Protein AF-A0A7W0GQT0-F1 (afdb_monomer_lite)

Sequence (76 aa):
IEKEAILVSLLGVTVGVLLTFAARFAVMRVTSLTVEIEPRWVLISLMVGLLGGSLGALYPAVRAARQDAVDALSYE

Structure (mmCIF, N/CA/C/O backbone):
data_AF-A0A7W0GQT0-F1
#
_entry.id   AF-A0A7W0GQT0-F1
#
loop_
_atom_site.group_PDB
_atom_site.id
_atom_site.type_symbol
_atom_site.label_atom_id
_atom_site.label_alt_id
_atom_site.label_comp_id
_atom_site.label_asym_id
_atom_site.label_entity_id
_atom_site.label_seq_id
_atom_site.pdbx_PDB_ins_code
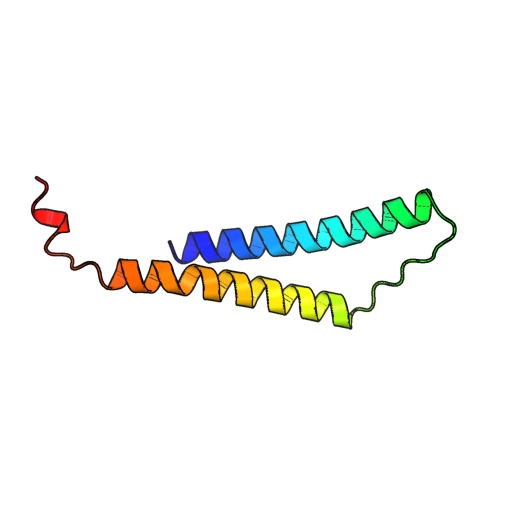_atom_site.Cartn_x
_atom_site.Cartn_y
_atom_site.Cartn_z
_atom_site.occupancy
_atom_site.B_iso_or_equiv
_atom_site.auth_seq_id
_atom_site.auth_comp_id
_atom_site.auth_asym_id
_atom_site.auth_atom_id
_atom_site.pdbx_PDB_model_num
ATOM 1 N N . ILE A 1 1 ? -13.415 4.606 12.780 1.00 65.00 1 ILE A N 1
ATOM 2 C CA . ILE A 1 1 ? -12.176 3.810 12.951 1.00 65.00 1 ILE A CA 1
ATOM 3 C C . ILE A 1 1 ? -12.104 2.606 12.005 1.00 65.00 1 ILE A C 1
ATOM 5 O O . ILE A 1 1 ? -11.388 2.713 11.022 1.00 65.00 1 ILE A O 1
ATOM 9 N N . GLU A 1 2 ? -12.832 1.495 12.205 1.00 68.81 2 GLU A N 1
ATOM 10 C CA . GLU A 1 2 ? -12.656 0.295 11.344 1.00 68.81 2 GLU A CA 1
ATOM 11 C C . GLU A 1 2 ? -12.908 0.553 9.846 1.00 68.81 2 GLU A C 1
ATOM 13 O O . GLU A 1 2 ? -12.070 0.217 9.012 1.00 68.81 2 GLU A O 1
ATOM 18 N N . LYS A 1 3 ? -14.020 1.215 9.490 1.00 75.94 3 LYS A N 1
ATOM 19 C CA . LYS A 1 3 ? -14.326 1.552 8.085 1.00 75.94 3 LYS A CA 1
ATOM 20 C C . LYS A 1 3 ? -13.277 2.465 7.445 1.00 75.94 3 LYS A C 1
ATOM 22 O O . LYS A 1 3 ? -12.903 2.252 6.298 1.00 75.94 3 LYS A O 1
ATOM 27 N N . GLU A 1 4 ? -12.802 3.468 8.179 1.00 76.44 4 GLU A N 1
ATOM 28 C CA . GLU A 1 4 ? -11.777 4.405 7.699 1.00 76.44 4 GLU A CA 1
ATOM 29 C C . GLU A 1 4 ? -10.449 3.684 7.477 1.00 76.44 4 GLU A C 1
ATOM 31 O O . GLU A 1 4 ? -9.783 3.918 6.475 1.00 76.44 4 GLU A O 1
ATOM 36 N N . ALA A 1 5 ? -10.093 2.752 8.361 1.00 77.69 5 ALA A N 1
ATOM 37 C CA . ALA A 1 5 ? -8.859 1.995 8.241 1.00 77.69 5 ALA A CA 1
ATO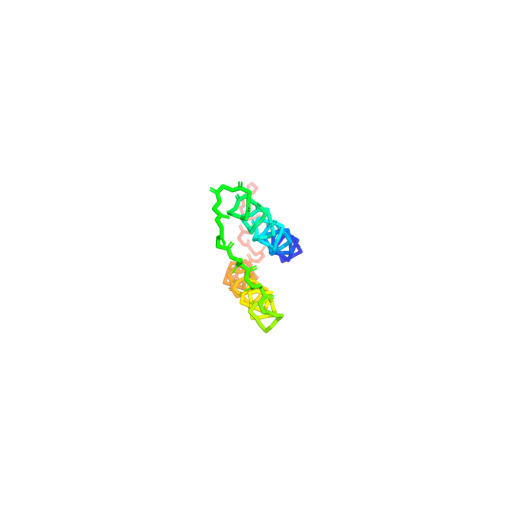M 38 C C . ALA A 1 5 ? -8.872 1.028 7.046 1.00 77.69 5 ALA A C 1
ATOM 40 O O . ALA A 1 5 ? -7.869 0.916 6.338 1.00 77.69 5 ALA A O 1
ATOM 41 N N . ILE A 1 6 ? -10.014 0.388 6.768 1.00 76.88 6 ILE A N 1
ATOM 42 C CA . ILE A 1 6 ? -10.206 -0.414 5.549 1.00 76.88 6 ILE A CA 1
ATOM 43 C C . ILE A 1 6 ? -10.066 0.475 4.306 1.00 76.88 6 ILE A C 1
ATOM 45 O O . ILE A 1 6 ? -9.361 0.109 3.366 1.00 76.88 6 ILE A O 1
ATOM 49 N N . LEU A 1 7 ? -10.686 1.659 4.314 1.00 83.25 7 LEU A N 1
ATOM 50 C CA . LEU A 1 7 ? -10.631 2.599 3.193 1.00 83.25 7 LEU A CA 1
ATOM 51 C C . LEU A 1 7 ? -9.197 3.086 2.924 1.00 83.25 7 LEU A C 1
ATOM 53 O O . LEU A 1 7 ? -8.741 3.074 1.781 1.00 83.25 7 LEU A O 1
ATOM 57 N N . VAL A 1 8 ? -8.465 3.462 3.976 1.00 81.25 8 VAL A N 1
ATOM 58 C CA . VAL A 1 8 ? -7.065 3.908 3.891 1.00 81.25 8 VAL A CA 1
ATOM 59 C C . VAL A 1 8 ? -6.152 2.771 3.431 1.00 81.25 8 VAL A C 1
ATOM 61 O O . VAL A 1 8 ? -5.287 2.992 2.586 1.00 81.25 8 VAL A O 1
ATOM 64 N N . SER A 1 9 ? -6.370 1.546 3.917 1.00 77.69 9 SER A N 1
ATOM 65 C CA . SER A 1 9 ? -5.607 0.370 3.480 1.00 77.69 9 SER A CA 1
ATOM 66 C C . SER A 1 9 ? -5.835 0.078 1.996 1.00 77.69 9 SER A C 1
ATOM 68 O O . SER A 1 9 ? -4.877 -0.133 1.254 1.00 77.69 9 SER A O 1
ATOM 70 N N . LEU A 1 10 ? -7.088 0.135 1.532 1.00 81.12 10 LEU A N 1
ATOM 71 C CA . LEU A 1 10 ? -7.430 -0.060 0.123 1.00 81.12 10 LEU A CA 1
ATOM 72 C C . LEU A 1 10 ? -6.801 1.019 -0.771 1.00 81.12 10 LEU A C 1
ATOM 74 O O . LEU A 1 10 ? -6.245 0.704 -1.828 1.00 81.12 10 LEU A O 1
ATOM 78 N N . LEU A 1 11 ? -6.846 2.283 -0.338 1.00 86.12 11 LEU A N 1
ATO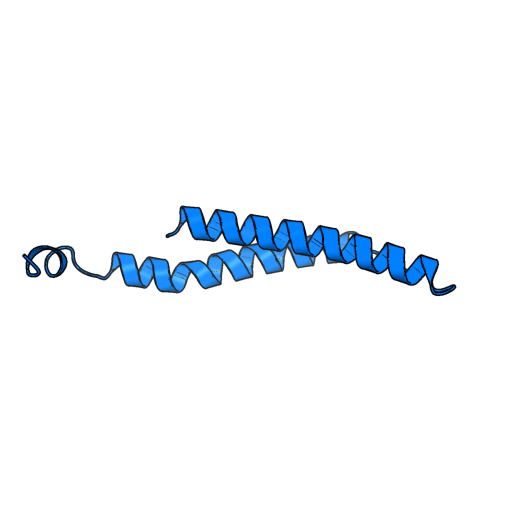M 79 C CA . LEU A 1 11 ? -6.205 3.396 -1.037 1.00 86.12 11 LEU A CA 1
ATOM 80 C C . LEU A 1 11 ? -4.687 3.212 -1.109 1.00 86.12 11 LEU A C 1
ATOM 82 O O . LEU A 1 11 ? -4.119 3.320 -2.193 1.00 86.12 11 LEU A O 1
ATOM 86 N N . GLY A 1 12 ? -4.038 2.875 0.007 1.00 82.56 12 GLY A N 1
ATOM 87 C CA . GLY A 1 12 ? -2.595 2.640 0.055 1.00 82.56 12 GLY A CA 1
ATOM 88 C C . GLY A 1 12 ? -2.154 1.515 -0.882 1.00 82.56 12 GLY A C 1
ATOM 89 O O . GLY A 1 12 ? -1.206 1.686 -1.648 1.00 82.56 12 GLY A O 1
ATOM 90 N N . VAL A 1 13 ? -2.887 0.398 -0.889 1.00 80.88 13 VAL A N 1
ATOM 91 C CA . VAL A 1 13 ? -2.630 -0.731 -1.795 1.00 80.88 13 VAL A CA 1
ATOM 92 C C . VAL A 1 13 ? -2.800 -0.318 -3.259 1.00 80.88 13 VAL A C 1
ATOM 94 O O . VAL A 1 13 ? -1.921 -0.583 -4.080 1.00 80.88 13 VAL A O 1
ATOM 97 N N . THR A 1 14 ? -3.886 0.386 -3.585 1.00 84.69 14 THR A N 1
ATOM 98 C CA . THR A 1 14 ? -4.154 0.861 -4.953 1.00 84.69 14 THR A CA 1
ATOM 99 C C . THR A 1 14 ? -3.050 1.803 -5.440 1.00 84.69 14 THR A C 1
ATOM 101 O O . THR A 1 14 ? -2.509 1.622 -6.532 1.00 84.69 14 THR A O 1
ATOM 104 N N . VAL A 1 15 ? -2.662 2.775 -4.611 1.00 87.00 15 VAL A N 1
ATOM 105 C CA . VAL A 1 15 ? -1.585 3.726 -4.919 1.00 87.00 15 VAL A CA 1
ATOM 106 C C . VAL A 1 15 ? -0.242 3.007 -5.076 1.00 87.00 15 VAL A C 1
ATOM 108 O O . VAL A 1 15 ? 0.483 3.284 -6.030 1.00 87.00 15 VAL A O 1
ATOM 111 N N . GLY A 1 16 ? 0.081 2.043 -4.210 1.00 85.12 16 GLY A N 1
ATOM 112 C CA . GLY A 1 16 ? 1.321 1.265 -4.301 1.00 85.12 16 GLY A CA 1
ATOM 113 C C . GLY A 1 16 ? 1.433 0.456 -5.599 1.00 85.12 16 GLY A C 1
ATOM 114 O O . GLY A 1 16 ? 2.493 0.431 -6.235 1.00 85.12 16 GLY A O 1
ATOM 115 N N . VAL A 1 17 ? 0.329 -0.147 -6.048 1.00 84.62 17 VAL A N 1
ATOM 116 C CA . VAL A 1 17 ? 0.273 -0.858 -7.335 1.00 84.62 17 VAL A CA 1
ATOM 117 C C . VAL A 1 17 ? 0.495 0.110 -8.501 1.00 84.62 17 VAL A C 1
ATOM 119 O O . VAL A 1 17 ? 1.327 -0.159 -9.370 1.00 84.62 17 VAL A O 1
ATOM 122 N N . LEU A 1 18 ? -0.178 1.264 -8.502 1.00 89.88 18 LEU A N 1
ATOM 123 C CA . LEU A 1 18 ? -0.003 2.283 -9.545 1.00 89.88 18 LEU A CA 1
ATOM 124 C C . LEU A 1 18 ? 1.440 2.801 -9.612 1.00 89.88 18 LEU A C 1
ATOM 126 O O . LEU A 1 18 ? 2.008 2.895 -10.702 1.00 89.88 18 LEU A O 1
ATOM 130 N N . LEU A 1 19 ? 2.059 3.073 -8.460 1.00 88.81 19 LEU A N 1
ATOM 131 C CA . LEU A 1 19 ? 3.457 3.501 -8.383 1.00 88.81 19 LEU A CA 1
ATOM 132 C C . LEU A 1 19 ? 4.418 2.439 -8.924 1.00 88.81 19 LEU A C 1
ATOM 134 O O . LEU A 1 19 ? 5.390 2.789 -9.586 1.00 88.81 19 LEU A O 1
ATOM 138 N N . THR A 1 20 ? 4.129 1.154 -8.715 1.00 86.62 20 THR A N 1
ATOM 139 C CA . THR A 1 20 ? 4.945 0.053 -9.252 1.00 86.62 20 THR A CA 1
ATOM 140 C C . THR A 1 20 ? 4.942 0.057 -10.784 1.00 86.62 20 THR A C 1
ATOM 142 O O . THR A 1 20 ? 5.997 -0.045 -11.415 1.00 86.62 20 THR A O 1
ATOM 145 N N . PHE A 1 21 ? 3.772 0.240 -11.405 1.00 85.69 21 PHE A N 1
ATOM 146 C CA . PHE A 1 21 ? 3.671 0.347 -12.863 1.00 85.69 21 PHE A CA 1
ATOM 147 C C . PHE A 1 21 ? 4.304 1.633 -13.404 1.00 85.69 21 PHE A C 1
ATOM 149 O O . PHE A 1 21 ? 4.981 1.587 -14.434 1.00 85.69 21 PHE A O 1
ATOM 156 N N . ALA A 1 22 ? 4.139 2.757 -12.704 1.00 89.06 22 ALA A N 1
ATOM 157 C CA . ALA A 1 22 ? 4.777 4.020 -13.065 1.00 89.06 22 ALA A CA 1
ATOM 158 C C . ALA A 1 22 ? 6.309 3.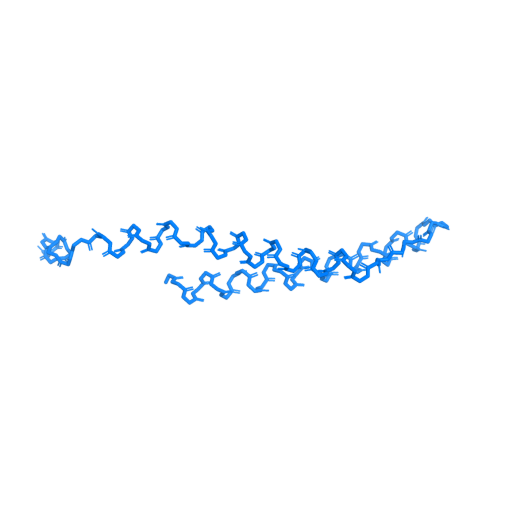919 -12.996 1.00 89.06 22 ALA A C 1
ATOM 160 O O . ALA A 1 22 ? 6.995 4.335 -13.930 1.00 89.06 22 ALA A O 1
ATOM 161 N N . ALA A 1 23 ? 6.847 3.297 -11.944 1.00 85.50 23 ALA A N 1
ATOM 162 C CA . ALA A 1 23 ? 8.275 3.038 -11.795 1.00 85.50 23 ALA A CA 1
ATOM 163 C C . ALA A 1 23 ? 8.793 2.126 -12.913 1.00 85.50 23 ALA A C 1
ATOM 165 O O . ALA A 1 23 ? 9.790 2.454 -13.554 1.00 85.50 23 ALA A O 1
ATOM 166 N N . ARG A 1 24 ? 8.080 1.034 -13.225 1.00 84.50 24 ARG A N 1
ATOM 167 C CA . ARG A 1 24 ? 8.401 0.176 -14.378 1.00 84.50 24 ARG A CA 1
ATOM 168 C C . ARG A 1 24 ? 8.471 0.982 -15.673 1.00 84.50 24 ARG A C 1
ATOM 170 O O . ARG A 1 24 ? 9.430 0.839 -16.426 1.00 84.50 24 ARG A O 1
ATOM 177 N N . PHE A 1 25 ? 7.472 1.821 -15.938 1.00 86.25 25 PHE A N 1
ATOM 178 C CA . PHE A 1 25 ? 7.446 2.654 -17.137 1.00 86.25 25 PHE A CA 1
ATOM 179 C C . PHE A 1 25 ? 8.627 3.632 -17.180 1.00 86.25 25 PHE A C 1
ATOM 181 O O . PHE A 1 25 ? 9.297 3.727 -18.206 1.00 86.25 25 PHE A O 1
ATOM 188 N N . ALA A 1 26 ? 8.921 4.309 -16.069 1.00 87.94 26 ALA A N 1
ATOM 189 C CA . ALA A 1 26 ? 10.045 5.234 -15.970 1.00 87.94 26 ALA A CA 1
ATOM 190 C C . ALA A 1 26 ? 11.392 4.527 -16.206 1.00 87.94 26 ALA A C 1
ATOM 192 O O . ALA A 1 26 ? 12.195 4.997 -17.009 1.00 87.94 26 ALA A O 1
ATOM 193 N N . VAL A 1 27 ? 11.613 3.364 -15.586 1.00 85.44 27 VAL A N 1
ATOM 194 C CA . VAL A 1 27 ? 12.852 2.584 -15.747 1.00 85.44 27 VAL A CA 1
ATOM 195 C C . VAL A 1 27 ? 13.037 2.129 -17.194 1.00 85.44 27 VAL A C 1
ATOM 197 O O . VAL A 1 27 ? 14.109 2.331 -17.754 1.00 85.44 27 VAL A O 1
ATOM 200 N N . MET A 1 28 ? 11.990 1.606 -17.838 1.00 84.75 28 MET A N 1
ATOM 201 C CA . MET A 1 28 ? 12.066 1.182 -19.246 1.00 84.75 28 MET A CA 1
ATOM 202 C C . MET A 1 28 ? 12.242 2.355 -20.226 1.00 84.75 28 MET A C 1
ATOM 204 O O . MET A 1 28 ? 12.632 2.146 -21.371 1.00 84.75 28 MET A O 1
ATOM 208 N N . ARG A 1 29 ? 11.934 3.593 -19.814 1.00 83.56 29 ARG A N 1
ATOM 209 C CA . ARG A 1 29 ? 12.173 4.802 -20.620 1.00 83.56 29 ARG A CA 1
ATOM 210 C C . ARG A 1 29 ? 13.588 5.349 -20.471 1.00 83.56 29 ARG A C 1
ATOM 212 O O . ARG A 1 29 ? 14.087 5.958 -21.411 1.00 83.56 29 ARG A O 1
ATOM 219 N N . VAL A 1 30 ? 14.200 5.173 -19.304 1.00 85.00 30 VAL A N 1
ATOM 220 C CA . VAL A 1 30 ? 15.528 5.720 -18.980 1.00 85.00 30 VAL A CA 1
ATOM 221 C C . VAL A 1 30 ? 16.637 4.693 -19.228 1.00 85.00 30 VAL A C 1
ATOM 223 O O . VAL A 1 30 ? 17.795 5.063 -19.409 1.00 85.00 30 VAL A O 1
ATOM 226 N N . THR A 1 31 ? 16.318 3.398 -19.258 1.00 78.56 31 THR A N 1
ATOM 227 C CA . THR A 1 31 ? 17.304 2.317 -19.380 1.00 78.56 31 THR A CA 1
ATOM 228 C C . THR A 1 31 ? 16.823 1.222 -20.334 1.00 78.56 31 THR A C 1
ATOM 230 O O . THR A 1 31 ? 15.628 1.007 -20.497 1.00 78.56 31 THR A O 1
ATOM 233 N N . SER A 1 32 ? 17.755 0.476 -20.932 1.00 79.62 32 SER A N 1
ATOM 234 C CA . SER A 1 32 ? 17.480 -0.721 -21.747 1.00 79.62 32 SER A CA 1
ATOM 235 C C . SER A 1 32 ? 17.068 -1.959 -20.929 1.00 79.62 32 SER A C 1
ATOM 237 O O . SER A 1 32 ? 16.926 -3.047 -21.483 1.00 79.62 32 SER A O 1
ATOM 239 N N . LEU A 1 33 ? 16.884 -1.814 -19.612 1.00 76.31 33 LEU A N 1
ATOM 240 C CA . LEU A 1 33 ? 16.466 -2.883 -18.709 1.00 76.31 33 LEU A CA 1
ATOM 241 C C . LEU A 1 33 ? 14.973 -3.168 -18.885 1.00 76.31 33 LEU A C 1
ATOM 243 O O . LEU A 1 33 ? 14.123 -2.300 -18.678 1.00 76.31 33 LEU A O 1
ATOM 247 N N . THR A 1 34 ? 14.644 -4.416 -19.206 1.00 74.50 34 THR A N 1
ATOM 248 C CA . THR A 1 34 ? 13.264 -4.901 -19.216 1.00 74.50 34 THR A CA 1
ATOM 249 C C . THR A 1 34 ? 12.838 -5.258 -17.801 1.00 74.50 34 THR A C 1
ATOM 251 O O . THR A 1 34 ? 13.279 -6.257 -17.238 1.00 74.50 34 THR A O 1
ATOM 254 N N . VAL A 1 35 ? 11.966 -4.438 -17.215 1.00 74.75 35 VAL A N 1
ATOM 255 C CA . VAL A 1 35 ? 11.345 -4.749 -15.924 1.00 74.75 35 VAL A CA 1
ATOM 256 C C . VAL A 1 35 ? 10.178 -5.700 -16.169 1.00 74.75 35 VAL A C 1
ATOM 258 O O . VAL A 1 35 ? 9.143 -5.307 -16.719 1.00 74.75 35 VAL A O 1
ATOM 261 N N . GLU A 1 36 ? 10.344 -6.953 -15.763 1.00 80.56 36 GLU A N 1
ATOM 262 C CA . GLU A 1 36 ? 9.292 -7.963 -15.788 1.00 80.56 36 GLU A CA 1
ATOM 263 C C . GLU A 1 36 ? 8.573 -7.980 -14.434 1.00 80.56 36 GLU A C 1
ATOM 265 O O . GLU A 1 36 ? 9.161 -8.291 -13.401 1.00 80.56 36 GLU A O 1
ATOM 270 N N . ILE A 1 37 ? 7.298 -7.580 -14.425 1.00 77.38 37 ILE A N 1
ATOM 271 C CA . ILE A 1 37 ? 6.456 -7.674 -13.229 1.00 77.38 37 ILE A CA 1
ATOM 272 C C . ILE A 1 37 ? 5.735 -9.011 -13.293 1.00 77.38 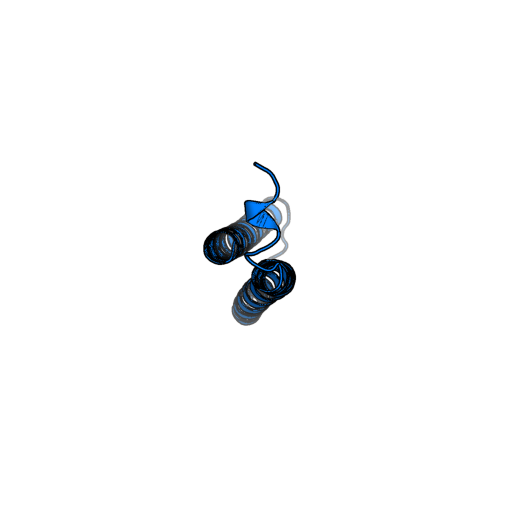37 ILE A C 1
ATOM 274 O O . ILE A 1 37 ? 4.769 -9.177 -14.036 1.00 77.38 37 ILE A O 1
ATOM 278 N N . GLU A 1 38 ? 6.208 -9.960 -12.499 1.00 89.00 38 GLU A N 1
ATOM 279 C CA . GLU A 1 38 ? 5.581 -11.267 -12.401 1.00 89.00 38 GLU A CA 1
ATOM 280 C C . GLU A 1 38 ? 4.264 -11.163 -11.604 1.00 89.00 38 GLU A C 1
ATOM 282 O O . GLU A 1 38 ? 4.265 -10.617 -10.491 1.00 89.00 38 GLU A O 1
ATOM 287 N N . PRO A 1 39 ? 3.140 -11.709 -12.105 1.00 82.44 39 PRO A N 1
ATOM 288 C CA . PRO A 1 39 ? 1.833 -11.585 -11.452 1.00 82.44 39 PRO A CA 1
ATOM 289 C C . PRO A 1 39 ? 1.815 -12.083 -10.002 1.00 82.44 39 PRO A C 1
ATOM 291 O O . PRO A 1 39 ? 1.095 -11.537 -9.166 1.00 82.44 39 PRO A O 1
ATOM 294 N N . ARG A 1 40 ? 2.655 -13.080 -9.676 1.00 89.56 40 ARG A N 1
ATOM 295 C CA . ARG A 1 40 ? 2.796 -13.610 -8.312 1.00 89.56 40 ARG A CA 1
ATOM 296 C C . ARG A 1 40 ? 3.190 -12.527 -7.306 1.00 89.56 40 ARG A C 1
ATOM 298 O O . ARG A 1 40 ? 2.665 -12.504 -6.200 1.00 89.56 40 ARG A O 1
ATOM 305 N N . TRP A 1 41 ? 4.077 -11.609 -7.691 1.00 85.75 41 TRP A N 1
ATOM 306 C CA . TRP A 1 41 ? 4.586 -10.570 -6.797 1.00 85.75 41 TRP A CA 1
ATOM 307 C C . TRP A 1 41 ? 3.570 -9.454 -6.586 1.00 85.75 41 TRP A C 1
ATOM 309 O O . TRP A 1 41 ? 3.480 -8.915 -5.486 1.00 85.75 41 TRP A O 1
ATOM 319 N N . VAL A 1 42 ? 2.753 -9.168 -7.602 1.00 83.19 42 VAL A N 1
ATOM 320 C CA . VAL A 1 42 ? 1.601 -8.268 -7.468 1.00 83.19 42 VAL A CA 1
ATOM 321 C C . VAL A 1 42 ? 0.575 -8.863 -6.505 1.00 83.19 42 VAL A C 1
ATOM 323 O O . VAL A 1 42 ? 0.078 -8.169 -5.626 1.00 83.19 42 VAL A O 1
ATOM 326 N N . LEU A 1 43 ? 0.288 -10.162 -6.610 1.00 86.75 43 LEU A N 1
ATOM 327 C CA . LEU A 1 43 ? -0.640 -10.823 -5.693 1.00 86.75 43 LEU A CA 1
ATOM 328 C C . LEU A 1 43 ? -0.119 -10.822 -4.247 1.00 86.75 43 LEU A C 1
ATOM 330 O O . LEU A 1 43 ? -0.874 -10.532 -3.320 1.00 86.75 43 LEU A O 1
ATOM 334 N N . ILE A 1 44 ? 1.174 -11.100 -4.053 1.00 88.25 44 ILE A N 1
ATOM 335 C CA . ILE A 1 44 ? 1.813 -11.047 -2.732 1.00 88.25 44 ILE A CA 1
ATOM 336 C C . ILE A 1 44 ? 1.748 -9.629 -2.157 1.00 88.25 44 ILE A C 1
ATOM 338 O O . ILE A 1 44 ? 1.386 -9.474 -0.994 1.00 88.25 44 ILE A O 1
ATOM 342 N N . SER A 1 45 ? 2.049 -8.589 -2.939 1.00 82.69 45 SER A N 1
ATOM 343 C CA . SER A 1 45 ? 2.014 -7.209 -2.439 1.00 82.69 45 SER A CA 1
ATOM 344 C C . SER A 1 45 ? 0.598 -6.752 -2.080 1.00 82.69 45 SER A C 1
ATOM 346 O O . SER A 1 45 ? 0.419 -6.107 -1.046 1.00 82.69 45 SER A O 1
ATOM 348 N N . LEU A 1 46 ? -0.416 -7.156 -2.856 1.00 84.44 46 LEU A N 1
ATOM 349 C CA . LEU A 1 46 ? -1.828 -6.959 -2.513 1.00 84.44 46 LEU A CA 1
ATOM 350 C C . LEU A 1 46 ? -2.172 -7.632 -1.175 1.00 84.44 46 LEU A C 1
ATOM 352 O O . LEU A 1 46 ? -2.736 -6.989 -0.291 1.00 84.44 46 LEU A O 1
ATOM 356 N N . MET A 1 47 ? -1.802 -8.905 -1.001 1.00 88.12 47 MET A N 1
ATOM 357 C CA . MET A 1 47 ? -2.061 -9.659 0.232 1.00 88.12 47 MET A CA 1
ATOM 358 C C . MET A 1 47 ? -1.357 -9.035 1.439 1.00 88.12 47 MET A C 1
ATOM 360 O O . MET A 1 47 ? -1.988 -8.826 2.472 1.00 88.12 47 MET A O 1
ATOM 364 N N . VAL A 1 48 ? -0.073 -8.695 1.308 1.00 87.81 48 VAL A N 1
ATOM 365 C CA . VAL A 1 48 ? 0.722 -8.079 2.379 1.00 87.81 48 VAL A CA 1
ATOM 366 C C . VAL A 1 48 ? 0.174 -6.702 2.743 1.00 87.81 48 VAL A C 1
ATOM 368 O O . VAL A 1 48 ? 0.053 -6.401 3.926 1.00 87.81 48 VAL A O 1
ATOM 371 N N . GLY A 1 49 ? -0.198 -5.879 1.763 1.00 81.12 49 GLY A N 1
ATOM 372 C CA . GLY A 1 49 ? -0.763 -4.557 2.023 1.00 81.12 49 GLY A CA 1
ATOM 373 C C . GLY A 1 49 ? -2.130 -4.621 2.709 1.00 81.12 49 GLY A C 1
ATOM 374 O O . GLY A 1 49 ? -2.366 -3.893 3.672 1.00 81.12 49 GLY A O 1
ATOM 375 N N . LEU A 1 50 ? -3.006 -5.536 2.280 1.00 81.00 50 LEU A N 1
ATOM 376 C CA . LEU A 1 50 ? -4.311 -5.747 2.914 1.00 81.00 50 LEU A CA 1
ATOM 377 C C . LEU A 1 50 ? -4.180 -6.315 4.330 1.00 81.00 50 LEU A C 1
ATOM 379 O O . LEU A 1 50 ? -4.830 -5.815 5.249 1.00 81.00 50 LEU A O 1
ATOM 383 N N . LEU A 1 51 ? -3.334 -7.331 4.526 1.00 85.81 51 LEU A N 1
ATOM 384 C CA . LEU A 1 51 ? -3.097 -7.934 5.839 1.00 85.81 51 LEU A CA 1
ATOM 385 C C . LEU A 1 51 ? -2.405 -6.951 6.783 1.00 85.81 51 LEU A C 1
ATOM 387 O O . LEU A 1 51 ? -2.858 -6.781 7.908 1.00 85.81 51 LEU A O 1
ATOM 391 N N . GLY A 1 52 ? -1.361 -6.260 6.327 1.00 83.38 52 GLY A N 1
ATOM 392 C CA . GLY A 1 52 ? -0.649 -5.255 7.114 1.00 83.38 52 GLY A CA 1
ATOM 393 C C . GLY A 1 52 ? -1.548 -4.086 7.517 1.00 83.38 52 GLY A C 1
ATOM 394 O O . GLY A 1 52 ? -1.551 -3.695 8.682 1.00 83.38 52 GLY A O 1
ATOM 395 N N . GLY A 1 53 ? -2.368 -3.582 6.590 1.00 78.94 53 GLY A N 1
ATOM 396 C CA . GLY A 1 53 ? -3.343 -2.527 6.872 1.00 78.94 53 GLY A CA 1
ATOM 397 C C . GLY A 1 53 ? -4.431 -2.967 7.856 1.00 78.94 53 GLY A C 1
ATOM 398 O O . GLY A 1 53 ? -4.711 -2.267 8.829 1.00 78.94 53 GLY A O 1
ATOM 399 N N . SER A 1 54 ? -4.980 -4.171 7.669 1.00 78.00 54 SER A N 1
ATOM 400 C CA . SER A 1 54 ? -6.010 -4.729 8.557 1.00 78.00 54 SER A CA 1
ATOM 401 C C . SER A 1 54 ? -5.466 -5.013 9.960 1.00 78.00 54 SER A C 1
ATOM 403 O O . SER A 1 54 ? -6.082 -4.631 10.953 1.00 78.00 54 SER A O 1
ATOM 405 N N . LEU A 1 55 ? -4.286 -5.635 10.064 1.00 82.00 55 LEU A N 1
ATOM 406 C CA . LEU A 1 55 ? -3.625 -5.922 11.342 1.00 82.00 55 LEU A CA 1
ATOM 407 C C . LEU A 1 55 ? -3.199 -4.636 12.066 1.00 82.00 55 LEU A C 1
ATOM 409 O O . LEU A 1 55 ? -3.358 -4.538 13.282 1.00 82.00 55 LEU A O 1
ATOM 413 N N . GLY A 1 56 ? -2.717 -3.630 11.331 1.00 79.31 56 GLY A N 1
ATOM 414 C CA . GLY A 1 56 ? -2.388 -2.315 11.887 1.00 79.31 56 GLY A CA 1
ATOM 4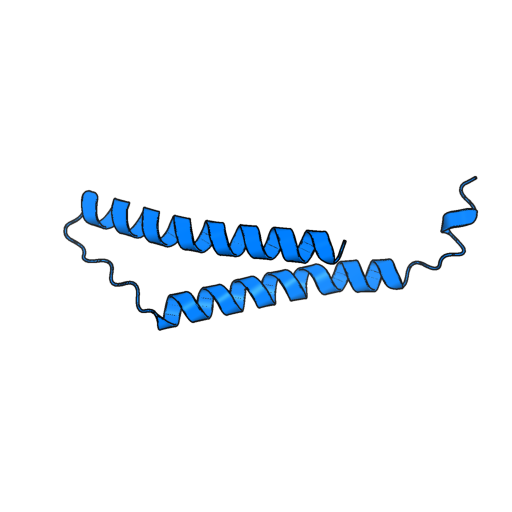15 C C . GLY A 1 56 ? -3.612 -1.574 12.435 1.00 79.31 56 GLY A C 1
ATOM 416 O O . GLY A 1 56 ? -3.511 -0.880 13.445 1.00 79.31 56 GLY A O 1
ATOM 417 N N . ALA A 1 57 ? -4.779 -1.766 11.818 1.00 77.50 57 ALA A N 1
ATOM 418 C CA . ALA A 1 57 ? -6.051 -1.198 12.261 1.00 77.50 57 ALA A CA 1
ATOM 419 C C . ALA A 1 57 ? -6.684 -1.941 13.450 1.00 77.50 57 ALA A C 1
ATOM 421 O O . ALA A 1 57 ? -7.423 -1.346 14.237 1.00 77.50 57 ALA A O 1
ATOM 422 N N . LEU A 1 58 ? -6.384 -3.232 13.593 1.00 76.69 58 LEU A N 1
ATOM 423 C CA . LEU A 1 58 ? -6.947 -4.111 14.618 1.00 76.69 58 LEU A CA 1
ATOM 424 C C . LEU A 1 58 ? -6.561 -3.678 16.040 1.00 76.69 58 LEU A C 1
ATOM 426 O O . LEU A 1 58 ? -7.418 -3.649 16.920 1.00 76.69 58 LEU A O 1
ATOM 430 N N . TYR A 1 59 ? -5.303 -3.290 16.276 1.00 75.06 59 TYR A N 1
ATOM 431 C CA . TYR A 1 59 ? -4.855 -2.841 17.602 1.00 75.06 59 TYR A CA 1
ATOM 432 C C . TYR A 1 59 ? -5.625 -1.609 18.131 1.00 75.06 59 TYR A C 1
ATOM 434 O O . TYR A 1 59 ? -6.187 -1.695 19.228 1.00 75.06 59 TYR A O 1
ATOM 442 N N . PRO A 1 60 ? -5.716 -0.476 17.401 1.00 72.88 60 PRO A N 1
ATOM 443 C CA . PRO A 1 60 ? -6.498 0.672 17.854 1.00 72.88 60 PRO A CA 1
ATOM 444 C C . PRO A 1 60 ? -8.005 0.384 17.906 1.00 72.88 60 PRO A C 1
ATOM 446 O O . PRO A 1 60 ? -8.666 0.908 18.799 1.00 72.88 60 PRO A O 1
ATOM 449 N N . ALA A 1 61 ? -8.549 -0.468 17.026 1.00 74.12 61 ALA A N 1
ATOM 450 C CA . ALA A 1 61 ? -9.961 -0.861 17.074 1.00 74.12 61 ALA A CA 1
ATOM 451 C C . ALA A 1 61 ? -10.303 -1.633 18.361 1.00 74.12 61 ALA A C 1
ATOM 453 O O . ALA A 1 61 ? -11.249 -1.277 19.062 1.00 74.12 61 ALA A O 1
ATOM 454 N N . VAL A 1 62 ? -9.487 -2.629 18.728 1.00 72.31 62 VAL A N 1
ATOM 455 C CA . VAL A 1 62 ? -9.651 -3.388 19.980 1.00 72.31 62 VAL A CA 1
ATOM 456 C C . VAL A 1 62 ? -9.439 -2.491 21.199 1.00 72.31 62 VAL A C 1
ATOM 458 O O . VAL A 1 62 ? -10.162 -2.618 22.186 1.00 72.31 62 VAL A O 1
ATOM 461 N N . ARG A 1 63 ? -8.477 -1.562 21.144 1.00 74.44 63 ARG A N 1
ATOM 462 C CA . ARG A 1 63 ? -8.262 -0.576 22.211 1.00 74.44 63 ARG A CA 1
ATOM 463 C C . ARG A 1 63 ? -9.467 0.355 22.387 1.00 74.44 63 ARG A C 1
ATOM 465 O O . ARG A 1 63 ? -9.850 0.597 23.524 1.00 74.44 63 ARG A O 1
ATOM 472 N N . ALA A 1 64 ? -10.066 0.842 21.299 1.00 72.44 64 ALA A N 1
ATOM 473 C CA . ALA A 1 64 ? -11.254 1.696 21.340 1.00 72.44 64 ALA A CA 1
ATOM 474 C C . ALA A 1 64 ? -12.496 0.940 21.841 1.00 72.44 64 ALA A C 1
ATOM 476 O O . ALA A 1 64 ? -13.255 1.477 22.634 1.00 72.44 64 ALA A O 1
ATOM 477 N N . ALA A 1 65 ? -12.672 -0.327 21.450 1.00 70.31 65 ALA A N 1
ATOM 478 C CA . ALA A 1 65 ? -13.775 -1.167 21.930 1.00 70.31 65 ALA A CA 1
ATOM 479 C C . ALA A 1 65 ? -13.688 -1.507 23.432 1.00 70.31 65 ALA A C 1
ATOM 481 O O . ALA A 1 65 ? -14.689 -1.885 24.032 1.00 70.31 65 ALA A O 1
ATOM 482 N N . ARG A 1 66 ? -12.492 -1.402 24.028 1.00 68.75 66 ARG A N 1
ATOM 483 C CA . ARG A 1 66 ? -12.237 -1.620 25.463 1.00 68.75 66 ARG A CA 1
ATOM 484 C C . ARG A 1 66 ? -12.221 -0.331 26.288 1.00 68.75 66 ARG A C 1
ATOM 486 O O . ARG A 1 66 ? -12.027 -0.413 27.495 1.00 68.75 66 ARG A O 1
ATOM 493 N N . GLN A 1 67 ? -12.364 0.840 25.666 1.00 63.50 67 GLN A N 1
ATOM 494 C CA . GLN A 1 67 ? -12.637 2.067 26.411 1.00 63.50 67 GLN A CA 1
ATOM 495 C C . GLN A 1 67 ? -14.116 2.040 26.804 1.00 63.50 67 GLN A C 1
ATOM 497 O O . GLN A 1 67 ? -14.993 2.139 25.948 1.00 63.50 67 GLN A O 1
ATOM 502 N N . ASP A 1 68 ? -14.371 1.815 28.093 1.00 56.72 68 ASP A N 1
ATOM 503 C CA . ASP A 1 68 ? -15.710 1.690 28.662 1.00 56.72 68 ASP A CA 1
ATOM 504 C C . ASP A 1 68 ? -16.557 2.947 28.414 1.00 56.72 68 ASP A C 1
ATOM 506 O O . ASP A 1 68 ? -16.113 4.079 28.605 1.00 56.72 68 ASP A O 1
ATOM 510 N N . ALA A 1 69 ? -17.828 2.734 28.065 1.00 57.09 69 ALA A N 1
ATOM 511 C CA . ALA A 1 69 ? -18.828 3.779 27.829 1.00 57.09 69 ALA A CA 1
ATOM 512 C C . ALA A 1 69 ? -19.113 4.676 29.057 1.00 57.09 69 ALA A C 1
ATOM 514 O O . ALA A 1 69 ? -19.821 5.672 28.933 1.00 57.09 69 ALA A O 1
ATOM 515 N N . VAL A 1 70 ? -18.578 4.331 30.233 1.00 55.00 70 VAL A N 1
ATOM 516 C CA . VAL A 1 70 ? -18.808 5.040 31.501 1.00 55.00 70 VAL A CA 1
ATOM 517 C C . VAL A 1 70 ? -17.895 6.266 31.652 1.00 55.00 70 VAL A C 1
ATOM 519 O O . VAL A 1 70 ? -18.355 7.292 32.145 1.00 55.00 70 VAL A O 1
ATOM 522 N N . ASP A 1 71 ? -16.654 6.223 31.152 1.00 55.53 71 ASP A N 1
ATOM 523 C CA . ASP A 1 71 ? -15.725 7.371 31.203 1.00 55.53 71 ASP A CA 1
ATOM 524 C C . ASP A 1 71 ? -16.026 8.438 30.138 1.00 55.53 71 ASP A C 1
ATOM 526 O O . ASP A 1 71 ? -15.540 9.561 30.221 1.00 55.53 71 ASP A O 1
ATOM 530 N N . ALA A 1 72 ? -16.843 8.119 29.130 1.00 55.94 72 ALA A N 1
ATOM 531 C CA . ALA A 1 72 ? -17.257 9.088 28.116 1.00 55.94 72 ALA A CA 1
ATOM 532 C C . ALA A 1 72 ? -18.361 10.046 28.609 1.00 55.94 72 ALA A C 1
ATOM 534 O O . ALA A 1 72 ? -18.566 11.087 27.991 1.00 55.94 72 ALA A O 1
ATOM 535 N N . LEU A 1 73 ? -19.058 9.709 29.706 1.00 55.38 73 LEU A N 1
ATOM 536 C CA . LEU A 1 73 ? -20.164 10.497 30.271 1.00 55.38 73 LEU A CA 1
ATOM 537 C C . LEU A 1 73 ? -19.750 11.363 31.480 1.00 55.38 73 LEU A C 1
ATOM 539 O O . LEU A 1 73 ? -20.548 12.155 31.963 1.00 55.38 73 LEU A O 1
ATOM 543 N N . SER A 1 74 ? -18.525 11.208 31.998 1.00 57.62 74 SER A N 1
ATOM 544 C CA . SER A 1 74 ? -18.008 11.965 33.155 1.00 57.62 74 SER A CA 1
ATOM 545 C C . SER A 1 74 ? -17.261 13.251 32.775 1.00 57.62 74 SER A C 1
ATOM 547 O O . SER A 1 74 ? -16.743 13.941 33.651 1.00 57.62 74 SER A O 1
ATOM 549 N N . TYR A 1 75 ? -17.209 13.571 31.479 1.00 56.56 75 TYR A N 1
ATOM 550 C CA . TYR A 1 75 ? -16.593 14.786 30.938 1.00 56.56 75 TYR A CA 1
ATOM 551 C C . TYR A 1 75 ? -17.612 15.874 30.549 1.00 56.56 75 TYR A C 1
ATOM 553 O O . TYR A 1 75 ? -17.252 16.797 29.817 1.00 56.56 75 TYR A O 1
ATOM 561 N N . GLU A 1 76 ? -18.858 15.774 31.028 1.00 51.50 76 GLU A N 1
ATOM 562 C CA . GLU A 1 76 ? -19.793 16.913 31.045 1.00 51.50 76 GLU A CA 1
ATOM 563 C C . GLU A 1 76 ? -19.435 17.925 32.145 1.00 51.50 76 GLU A C 1
ATOM 565 O O . GLU A 1 76 ? -19.112 17.495 33.278 1.00 51.50 76 GLU A O 1
#

Radius of gyration: 19.47 Å; chains: 1; bounding box: 38×30×55 Å

Secondary structure (DSSP, 8-state):
-HHHHHHHHHHHHHHHHHHHHHHHHHHHHHSS------HHHHHHHHHHHHHHHHHHHHHHHHHHHTS-TTTTSTT-

pLDDT: mean 77.85, std 9.96, range [51.5, 89.88]

Foldseek 3Di:
DQVVLQVVLVVVLVVVVVVVVVVQVVCVVVDVDRDDDDVVVNVVSSVCSNVVSNVVVVVVVVVVVPPDPPVVPVPD